Protein AF-A0A2D4TVD8-F1 (afdb_monomer)

pLDDT: mean 88.77, std 12.65, range [42.81, 96.19]

Secondary structure (DSSP, 8-state):
-HHHHTTSSS-----------TTT-SSHHHHHHHHHTTT---SEEEE-----BTTBPPPHHHHHHHHHHHHHHHHTT--TTSEEEETTS-B----

Solvent-accessible surface area (backbone atoms only — not comparable to full-atom values): 6293 Å² total; per-residue (Å²): 115,74,42,50,79,68,72,71,45,79,82,64,73,86,84,79,86,82,87,76,56,66,88,79,48,81,44,69,66,55,53,51,63,54,44,61,76,69,75,60,86,82,72,68,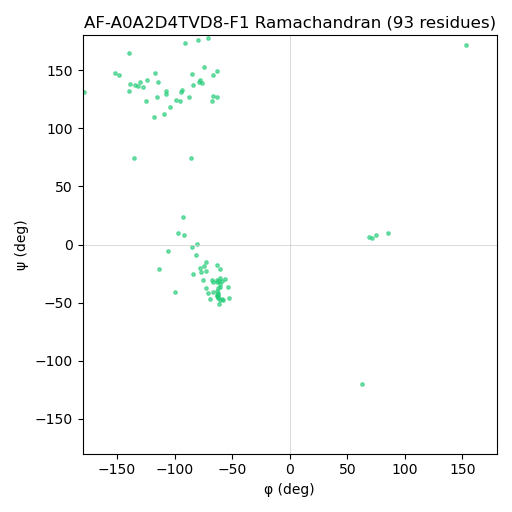48,77,44,80,87,81,80,47,64,89,94,38,76,66,51,72,77,70,42,48,60,60,53,51,53,50,48,54,29,41,60,70,67,60,48,87,87,43,49,36,27,39,88,88,65,48,80,54,89,86,131

Sequence (95 aa):
KNNFENGQGGALAPVLCVDKLPDEVVEFSTLVAESEKTGIDWDIAFVSAIAGRGSFAPNSDEASQPLKMMTEKIQGGMIADFLTFNKAGDLVALY

Nearest PDB structures (foldseek):
  1lxn-assembly1_A  TM=2.773E-01  e=2.723E+00  Methanothermobacter thermautotrophicus

Radius of gyration: 14.37 Å; Cα contacts (8 Å, |Δi|>4): 73; chains: 1; bounding box: 38×27×36 Å

Foldseek 3Di:
DVCVVVVNDDADADDDDDDDDCVRPVDVLSVLVVVVVVVDDDFKDWDDDDDDDDPDDDDPVRVVVVRVVVNVCSRVVNRPRTFMAGSVRDTDDDD

Mean predicted aligned error: 5.31 Å

Structure (mmCIF, N/CA/C/O backbone):
data_AF-A0A2D4TVD8-F1
#
_entry.id   AF-A0A2D4TVD8-F1
#
loop_
_atom_site.group_PDB
_atom_site.id
_atom_site.type_symbol
_atom_site.label_atom_id
_atom_site.label_alt_id
_atom_site.label_comp_id
_atom_site.label_asym_id
_atom_site.label_entity_id
_atom_site.label_seq_id
_atom_site.pdbx_PDB_ins_code
_atom_site.Cartn_x
_atom_site.Cartn_y
_atom_site.Cartn_z
_atom_site.occupancy
_atom_site.B_iso_or_equiv
_atom_site.auth_seq_id
_atom_site.auth_comp_id
_atom_site.auth_asym_id
_atom_site.auth_atom_id
_atom_site.pdbx_PDB_model_num
ATOM 1 N N . LYS A 1 1 ? -23.902 4.352 15.819 1.00 49.34 1 LYS A N 1
ATOM 2 C CA . LYS A 1 1 ? -22.974 3.679 16.760 1.00 49.34 1 LYS A CA 1
ATOM 3 C C . LYS A 1 1 ? -22.521 2.336 16.187 1.00 49.34 1 LYS A C 1
ATOM 5 O O . LYS A 1 1 ? -21.336 2.215 15.943 1.00 49.34 1 LYS A O 1
ATOM 10 N N . ASN A 1 2 ? -23.447 1.468 15.760 1.00 42.81 2 ASN A N 1
ATOM 11 C CA . ASN A 1 2 ? -23.125 0.174 15.129 1.00 42.81 2 ASN A CA 1
ATOM 12 C C . ASN A 1 2 ? -22.221 0.215 13.875 1.00 42.81 2 ASN A C 1
ATOM 14 O O . ASN A 1 2 ? -21.496 -0.741 13.647 1.00 42.81 2 ASN A O 1
ATOM 18 N N . ASN A 1 3 ? -22.223 1.279 13.059 1.00 49.22 3 ASN A N 1
ATOM 19 C CA . ASN A 1 3 ? -21.397 1.296 11.836 1.00 49.22 3 ASN A CA 1
ATOM 20 C C . ASN A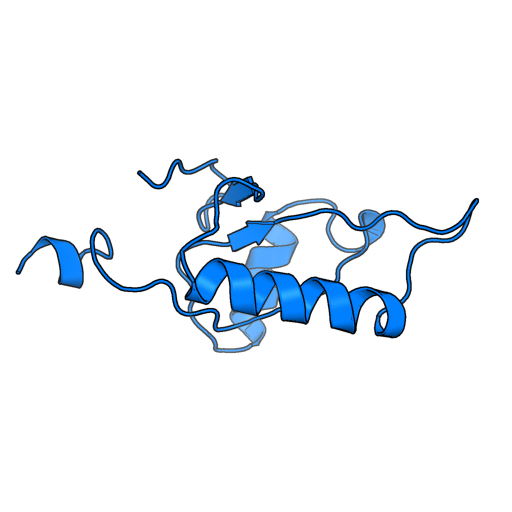 1 3 ? -19.901 1.525 12.103 1.00 49.22 3 ASN A C 1
ATOM 22 O O . ASN A 1 3 ? -19.088 1.009 11.351 1.00 49.22 3 ASN A O 1
ATOM 26 N N . PHE A 1 4 ? -19.535 2.259 13.162 1.00 48.91 4 PHE A N 1
ATOM 27 C CA .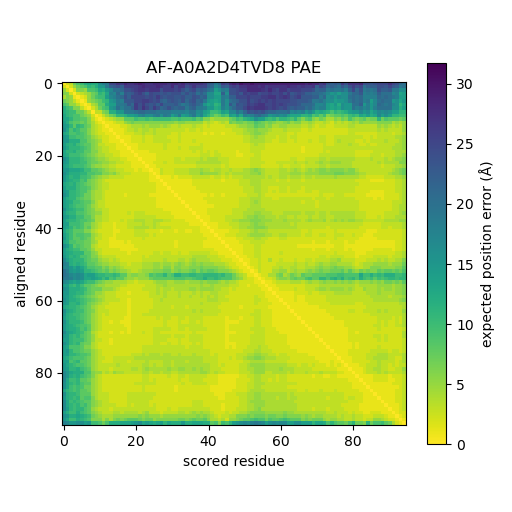 PHE A 1 4 ? -18.125 2.520 13.492 1.00 48.91 4 PHE A CA 1
ATOM 28 C C . PHE A 1 4 ? -17.446 1.262 14.049 1.00 48.91 4 PHE A C 1
ATOM 30 O O . PHE A 1 4 ? -16.313 0.956 13.710 1.00 48.91 4 PHE A O 1
ATOM 37 N N . GLU A 1 5 ? -18.181 0.485 14.847 1.00 54.38 5 GLU A N 1
ATOM 38 C CA . GLU A 1 5 ? -17.707 -0.778 15.432 1.00 54.38 5 GLU A CA 1
ATOM 39 C C . GLU A 1 5 ? -17.611 -1.911 14.395 1.00 54.38 5 GLU A C 1
ATOM 41 O O . GLU A 1 5 ? -16.831 -2.837 14.577 1.00 54.38 5 GLU A O 1
ATOM 46 N N . ASN A 1 6 ? -18.350 -1.809 13.284 1.00 56.66 6 ASN A N 1
ATOM 47 C CA . ASN A 1 6 ? -18.273 -2.727 12.142 1.00 56.66 6 ASN A CA 1
ATOM 48 C C . ASN A 1 6 ? -17.283 -2.264 11.050 1.00 56.66 6 ASN A C 1
ATOM 50 O O . ASN A 1 6 ? -17.304 -2.817 9.952 1.00 56.66 6 ASN A O 1
ATOM 54 N N . GLY A 1 7 ? -16.490 -1.208 11.287 1.00 56.62 7 GLY A N 1
ATOM 55 C CA . GLY A 1 7 ? -15.558 -0.645 10.293 1.00 56.62 7 GLY A CA 1
ATOM 56 C C . GLY A 1 7 ? -16.226 0.057 9.096 1.00 56.62 7 GLY A C 1
ATOM 57 O O . GLY A 1 7 ? -15.551 0.491 8.171 1.00 56.62 7 GLY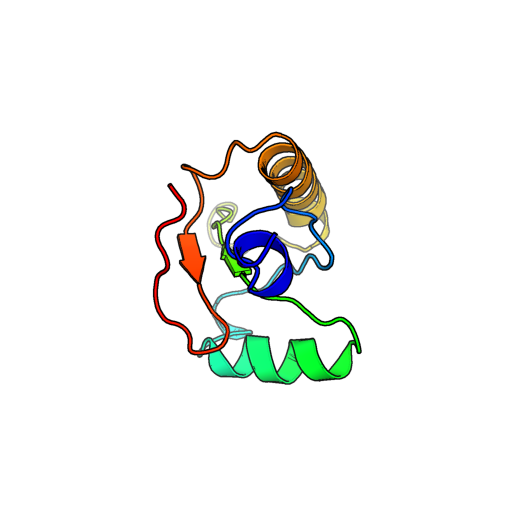 A O 1
ATOM 58 N N . GLN A 1 8 ? -17.554 0.217 9.110 1.00 53.84 8 GLN A N 1
ATOM 59 C CA . GLN A 1 8 ? -18.373 0.835 8.052 1.00 53.84 8 GLN A CA 1
ATOM 60 C C . GLN A 1 8 ? -18.602 2.342 8.277 1.00 53.84 8 GLN A C 1
ATOM 62 O O . GLN A 1 8 ? -19.596 2.922 7.835 1.00 53.84 8 GLN A O 1
ATOM 67 N N . GLY 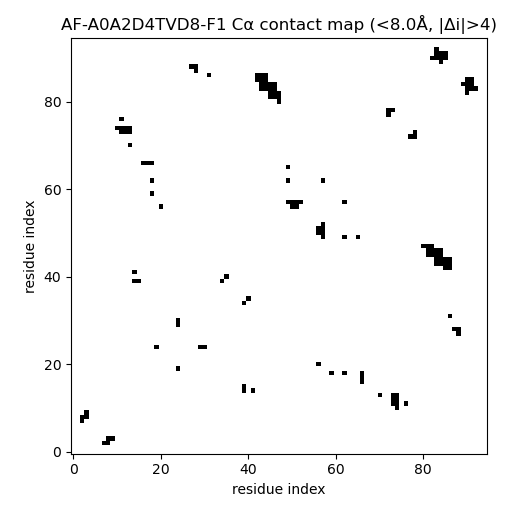A 1 9 ? -17.711 2.986 9.023 1.00 63.06 9 GLY A N 1
ATOM 68 C CA . GLY A 1 9 ? -17.725 4.418 9.278 1.00 63.06 9 GLY A CA 1
ATOM 69 C C . GLY A 1 9 ? -16.538 4.802 10.148 1.00 63.06 9 GLY A C 1
ATOM 70 O O . GLY A 1 9 ? -16.296 4.165 11.164 1.00 63.06 9 GLY A O 1
ATOM 71 N N . GLY A 1 10 ? -15.795 5.830 9.750 1.00 70.38 10 GLY A N 1
ATOM 72 C CA . GLY A 1 10 ? -14.555 6.249 10.401 1.00 70.38 10 GLY A CA 1
ATOM 73 C C . GLY A 1 10 ? -13.632 6.959 9.415 1.00 70.38 10 GLY A C 1
ATOM 74 O O . GLY A 1 10 ? -13.923 7.009 8.222 1.00 70.38 10 GLY A O 1
ATOM 75 N N . ALA A 1 11 ? -12.544 7.548 9.908 1.00 76.19 11 ALA A N 1
ATOM 76 C CA . ALA A 1 11 ? -11.510 8.105 9.042 1.00 76.19 11 ALA A CA 1
ATOM 77 C C . ALA A 1 11 ? -10.543 6.991 8.625 1.00 76.19 11 ALA A C 1
ATOM 79 O O . ALA A 1 11 ? -10.139 6.184 9.463 1.00 76.19 11 ALA A O 1
ATOM 80 N N . LEU A 1 12 ? -10.153 6.963 7.350 1.00 84.62 12 LEU A N 1
ATOM 81 C CA . LEU A 1 12 ? -9.107 6.061 6.879 1.00 84.62 12 LEU A CA 1
ATOM 82 C C . LEU A 1 12 ? -7.767 6.484 7.489 1.00 84.62 12 LEU A C 1
ATOM 84 O O . LEU A 1 12 ? -7.329 7.623 7.323 1.00 84.62 12 LEU A O 1
ATOM 88 N N . ALA A 1 13 ? -7.116 5.556 8.183 1.00 88.50 13 ALA A N 1
ATOM 89 C CA . ALA A 1 13 ? -5.800 5.756 8.772 1.00 88.50 13 ALA A CA 1
ATOM 90 C C . ALA A 1 13 ? -4.813 4.766 8.136 1.00 88.50 13 ALA A C 1
ATOM 92 O O . ALA A 1 13 ? -4.916 3.567 8.386 1.00 88.50 13 ALA A O 1
ATOM 93 N N . PRO A 1 14 ? -3.860 5.230 7.309 1.00 91.56 14 PRO A N 1
ATOM 94 C CA . PRO A 1 14 ? -2.789 4.375 6.815 1.00 91.56 14 PRO A CA 1
ATOM 95 C C . PRO A 1 14 ? -1.923 3.879 7.977 1.00 91.56 14 PRO A C 1
ATOM 97 O O . PRO A 1 14 ? -1.429 4.683 8.768 1.00 91.56 14 PRO A O 1
ATOM 100 N N . VAL A 1 15 ? -1.739 2.562 8.072 1.00 94.19 15 VAL A N 1
ATOM 101 C CA . VAL A 1 15 ? -0.964 1.912 9.148 1.00 94.19 15 VAL A CA 1
ATOM 102 C C . VAL A 1 15 ? 0.314 1.238 8.649 1.00 94.19 15 VAL A C 1
ATOM 104 O O . VAL A 1 15 ? 1.241 1.026 9.426 1.00 94.19 15 VAL A O 1
ATOM 107 N N . LEU A 1 16 ? 0.381 0.927 7.353 1.00 93.56 16 LEU A N 1
ATOM 108 C CA . LEU A 1 16 ? 1.514 0.274 6.708 1.00 93.56 16 LEU A CA 1
ATOM 109 C C . LEU A 1 16 ? 1.634 0.762 5.260 1.00 93.56 16 LEU A C 1
ATOM 111 O O . LEU A 1 16 ? 0.631 1.031 4.600 1.00 93.56 16 LEU A O 1
ATOM 115 N N . CYS A 1 17 ? 2.865 0.868 4.766 1.00 93.81 17 CYS A N 1
ATOM 116 C CA . CYS A 1 17 ? 3.181 1.127 3.364 1.00 93.81 17 CYS A CA 1
ATOM 117 C C . CYS A 1 17 ? 4.280 0.162 2.933 1.00 93.81 17 CYS A C 1
ATOM 119 O O . CYS A 1 17 ? 5.233 -0.051 3.681 1.00 93.81 17 CYS A O 1
ATOM 121 N N . VAL A 1 18 ? 4.142 -0.404 1.738 1.00 94.62 18 VAL A N 1
ATOM 122 C CA . VAL A 1 18 ? 5.137 -1.296 1.139 1.00 94.62 18 VAL A CA 1
ATOM 123 C C . VAL A 1 18 ? 5.269 -0.972 -0.343 1.00 94.62 18 VAL A C 1
ATOM 125 O O . VAL A 1 18 ? 4.268 -0.745 -1.022 1.00 94.62 18 VAL A O 1
ATOM 128 N N . ASP A 1 19 ? 6.495 -0.946 -0.847 1.00 95.31 19 ASP A N 1
ATOM 129 C CA . ASP A 1 19 ? 6.797 -1.057 -2.267 1.00 95.31 19 ASP A CA 1
ATOM 130 C C . ASP A 1 19 ? 7.076 -2.523 -2.597 1.00 95.31 19 ASP A C 1
ATOM 132 O O . ASP A 1 19 ? 7.782 -3.216 -1.867 1.00 95.31 19 ASP A O 1
ATOM 136 N N . LYS A 1 20 ? 6.458 -3.012 -3.671 1.00 95.12 20 LYS A N 1
ATOM 137 C CA . LYS A 1 20 ? 6.608 -4.386 -4.141 1.00 95.12 20 LYS A CA 1
ATOM 138 C C . LYS A 1 20 ? 6.692 -4.398 -5.654 1.00 95.12 20 LYS A C 1
ATOM 140 O O . LYS A 1 20 ? 5.864 -3.786 -6.333 1.00 95.12 20 LYS A O 1
ATOM 145 N N . LEU A 1 21 ? 7.675 -5.112 -6.180 1.00 94.94 21 LEU A N 1
ATOM 146 C CA . LEU A 1 21 ? 7.748 -5.450 -7.591 1.00 94.94 21 LEU A CA 1
ATOM 147 C C . LEU A 1 21 ? 6.719 -6.542 -7.923 1.00 94.94 21 LEU A C 1
ATOM 149 O O . LEU A 1 21 ? 6.406 -7.370 -7.064 1.00 94.94 21 LEU A O 1
ATOM 153 N N . PRO A 1 22 ? 6.230 -6.610 -9.177 1.00 91.19 22 PRO A N 1
ATOM 154 C CA . PRO A 1 22 ? 5.307 -7.667 -9.597 1.00 91.19 22 PRO A CA 1
ATOM 155 C C . PRO A 1 22 ? 5.830 -9.084 -9.318 1.00 91.19 22 PRO A C 1
ATOM 157 O O . PRO A 1 22 ? 5.067 -9.953 -8.913 1.00 91.19 22 PRO A O 1
ATOM 160 N N . ASP A 1 23 ? 7.140 -9.301 -9.467 1.00 92.25 23 ASP A N 1
ATOM 161 C CA . ASP A 1 23 ? 7.767 -10.607 -9.229 1.00 92.25 23 ASP A CA 1
ATOM 162 C C . ASP A 1 23 ? 7.895 -10.957 -7.732 1.00 92.25 23 ASP A C 1
ATOM 164 O O . ASP A 1 23 ? 8.057 -12.125 -7.383 1.00 92.25 23 ASP A O 1
ATOM 168 N N . GLU A 1 24 ? 7.808 -9.972 -6.831 1.00 93.31 24 GLU A N 1
ATOM 169 C CA . GLU A 1 24 ? 7.837 -10.194 -5.377 1.00 93.31 24 GLU A CA 1
ATOM 170 C C . GLU A 1 24 ? 6.458 -10.567 -4.820 1.00 93.31 24 GLU A C 1
ATOM 172 O O . GLU A 1 24 ? 6.364 -11.213 -3.776 1.00 93.31 24 GLU A O 1
ATOM 177 N N . VAL A 1 25 ? 5.383 -10.164 -5.505 1.00 92.31 25 VAL A N 1
ATOM 178 C CA . VAL A 1 25 ? 3.992 -10.410 -5.101 1.00 92.31 25 VAL A CA 1
ATOM 179 C C . VAL A 1 25 ? 3.197 -10.879 -6.313 1.00 92.31 25 VAL A C 1
ATOM 181 O O . VAL A 1 25 ? 2.388 -10.154 -6.884 1.00 92.31 25 VAL A O 1
ATOM 184 N N . VAL A 1 26 ? 3.436 -12.134 -6.691 1.00 90.88 26 VAL A N 1
ATOM 185 C CA . VAL A 1 26 ? 2.724 -12.794 -7.798 1.00 90.88 26 VAL A CA 1
ATOM 186 C C . VAL A 1 26 ? 1.238 -12.992 -7.470 1.00 90.88 26 VAL A C 1
ATOM 188 O O . VAL A 1 26 ? 0.390 -12.917 -8.352 1.00 90.88 26 VAL A O 1
ATOM 191 N N . GLU A 1 27 ? 0.922 -13.206 -6.191 1.00 93.44 27 GLU A N 1
ATOM 192 C CA . GLU A 1 27 ? -0.427 -13.463 -5.685 1.00 93.44 27 GLU A CA 1
ATOM 193 C C . GLU A 1 27 ? -0.725 -12.535 -4.503 1.00 93.44 27 GLU A C 1
ATOM 195 O O . GLU A 1 27 ? 0.125 -12.336 -3.630 1.00 93.44 27 GLU A O 1
ATOM 200 N N . PHE A 1 28 ? -1.950 -12.007 -4.416 1.00 93.88 28 PHE A N 1
ATOM 201 C CA . PHE A 1 28 ? -2.335 -11.100 -3.325 1.00 93.88 28 PHE A CA 1
ATOM 202 C C . PHE A 1 28 ? -2.237 -11.765 -1.940 1.00 93.88 28 PHE A C 1
ATOM 204 O O . PHE A 1 28 ? -1.894 -11.117 -0.953 1.00 93.88 28 PHE A O 1
ATOM 211 N N . SER A 1 29 ? -2.460 -13.080 -1.860 1.00 94.94 29 SER A N 1
ATOM 212 C CA . SER A 1 29 ? -2.314 -13.854 -0.620 1.00 94.94 29 SER A CA 1
ATOM 213 C C . SER A 1 29 ? -0.892 -13.813 -0.048 1.00 94.94 29 SER A C 1
ATOM 215 O O . SER A 1 29 ? -0.730 -13.857 1.172 1.00 94.94 29 SER A O 1
ATOM 217 N N . THR A 1 30 ? 0.132 -13.651 -0.894 1.00 95.06 30 THR A N 1
ATOM 218 C CA . THR A 1 30 ? 1.520 -13.440 -0.456 1.00 95.06 30 THR A CA 1
ATOM 219 C C . THR A 1 30 ? 1.647 -12.138 0.333 1.00 95.06 30 THR A C 1
ATOM 221 O O . THR A 1 30 ? 2.255 -12.134 1.401 1.00 95.06 30 THR A O 1
ATOM 224 N N . LEU A 1 31 ? 1.012 -11.056 -0.133 1.00 94.50 31 LEU A N 1
ATOM 225 C CA . LEU A 1 31 ? 0.995 -9.766 0.565 1.00 94.50 31 LEU A CA 1
ATOM 226 C C . LEU A 1 31 ? 0.315 -9.883 1.937 1.00 94.50 31 LEU A C 1
ATOM 228 O O . LEU A 1 31 ? 0.829 -9.373 2.932 1.00 94.50 31 LEU A O 1
ATOM 232 N N . VAL A 1 32 ? -0.817 -10.591 2.001 1.00 95.56 32 VAL A N 1
ATOM 233 C CA . VAL A 1 32 ? -1.551 -10.819 3.254 1.00 95.56 32 VAL A CA 1
ATOM 234 C C . VAL A 1 32 ? -0.678 -11.591 4.247 1.00 95.56 32 VAL A C 1
ATOM 236 O O . VAL A 1 32 ? -0.464 -11.115 5.362 1.00 95.56 32 VAL A O 1
ATOM 239 N N . ALA A 1 33 ? -0.089 -12.715 3.831 1.00 95.00 33 ALA A N 1
ATOM 240 C CA . ALA A 1 33 ? 0.764 -13.542 4.688 1.00 95.00 33 ALA A CA 1
ATOM 241 C C . ALA A 1 33 ? 2.034 -12.815 5.169 1.00 95.00 33 ALA A C 1
ATOM 243 O O . ALA A 1 33 ? 2.538 -13.073 6.264 1.00 95.00 33 ALA A O 1
ATOM 244 N N . GLU A 1 34 ? 2.592 -11.910 4.363 1.00 94.62 34 GLU A N 1
ATOM 245 C CA . GLU A 1 34 ? 3.696 -11.053 4.797 1.00 94.62 34 GLU A CA 1
ATOM 246 C C . GLU A 1 34 ? 3.247 -9.997 5.804 1.00 94.62 34 GLU A C 1
ATOM 248 O O . GLU A 1 34 ? 3.932 -9.783 6.806 1.00 94.62 34 GLU A O 1
ATOM 253 N N . SER A 1 35 ? 2.089 -9.372 5.576 1.00 95.00 35 SER A N 1
ATOM 254 C CA . SER A 1 35 ? 1.556 -8.338 6.465 1.00 95.00 35 SER A CA 1
ATOM 255 C C . SER A 1 35 ? 1.306 -8.862 7.883 1.00 95.00 35 SER A C 1
ATOM 257 O O . SER A 1 35 ? 1.618 -8.169 8.849 1.00 95.00 35 SER A O 1
ATOM 259 N N . GLU A 1 36 ? 0.867 -10.115 8.036 1.00 94.62 36 GLU A N 1
ATOM 260 C CA . GLU A 1 36 ? 0.657 -10.758 9.342 1.00 94.62 36 GLU A CA 1
ATOM 261 C C . GLU A 1 36 ? 1.938 -10.802 10.192 1.00 94.62 36 GLU A C 1
ATOM 263 O O . GLU A 1 36 ? 1.889 -10.677 11.416 1.00 94.62 36 GLU A O 1
ATOM 268 N N . LYS A 1 37 ? 3.110 -10.908 9.553 1.00 95.50 37 LYS A N 1
ATOM 269 C CA . LYS A 1 37 ? 4.411 -10.949 10.242 1.00 95.50 37 LYS A CA 1
ATOM 270 C C . LYS A 1 37 ? 4.826 -9.594 10.814 1.00 95.50 37 LYS A C 1
ATOM 272 O O . LYS A 1 37 ? 5.734 -9.544 11.639 1.00 95.50 37 LYS A O 1
ATOM 277 N N . THR A 1 38 ? 4.181 -8.507 10.389 1.00 94.69 38 THR A N 1
ATOM 278 C CA . THR A 1 38 ? 4.445 -7.153 10.900 1.00 94.69 38 THR A CA 1
ATOM 279 C C . THR A 1 38 ? 3.795 -6.910 12.263 1.00 94.69 38 THR A C 1
ATOM 281 O O . THR A 1 38 ? 4.205 -6.003 12.982 1.00 94.69 38 THR A O 1
ATOM 284 N N . GLY A 1 39 ? 2.783 -7.711 12.625 1.00 94.62 39 GLY A N 1
ATOM 285 C CA . GLY A 1 39 ? 1.962 -7.497 13.818 1.00 94.62 39 GLY A CA 1
ATOM 286 C C . GLY A 1 39 ? 1.008 -6.299 13.722 1.00 94.62 39 GLY A C 1
ATOM 287 O O . GLY A 1 39 ? 0.361 -5.969 14.713 1.00 94.62 39 GLY A O 1
ATOM 288 N N . ILE A 1 40 ? 0.920 -5.649 12.558 1.00 93.88 40 ILE A N 1
ATOM 289 C CA . ILE A 1 40 ? 0.008 -4.537 12.287 1.00 93.88 40 ILE A CA 1
ATOM 290 C C . ILE A 1 40 ? -1.253 -5.098 11.630 1.00 93.88 40 ILE A C 1
ATOM 292 O O . ILE A 1 40 ? -1.182 -5.741 10.582 1.00 93.88 40 ILE A O 1
ATOM 296 N N . ASP A 1 41 ? -2.407 -4.838 12.238 1.00 92.56 41 ASP A N 1
ATOM 297 C CA . ASP A 1 41 ? -3.700 -5.185 11.651 1.00 92.56 41 ASP A CA 1
ATOM 298 C C . ASP A 1 41 ? -4.179 -4.091 10.682 1.00 92.56 41 ASP A C 1
ATOM 300 O O . ASP A 1 41 ? -3.899 -2.908 10.883 1.00 92.56 41 ASP A O 1
ATOM 304 N N . TRP A 1 42 ? -4.882 -4.488 9.622 1.00 93.75 42 TRP A N 1
ATOM 305 C CA . TRP A 1 42 ? -5.387 -3.599 8.571 1.00 93.75 42 TRP A CA 1
ATOM 306 C C . TRP A 1 42 ? -6.659 -4.171 7.940 1.00 93.75 42 TRP A C 1
ATOM 308 O O . TRP A 1 42 ? -6.779 -5.382 7.812 1.00 93.75 42 TRP A O 1
ATOM 318 N N . ASP A 1 43 ? -7.590 -3.325 7.496 1.00 91.75 43 ASP A N 1
ATOM 319 C CA . ASP A 1 43 ? -8.869 -3.786 6.924 1.00 91.75 43 ASP A CA 1
ATOM 320 C C . ASP A 1 43 ? -8.887 -3.783 5.389 1.00 91.75 43 ASP A C 1
ATOM 322 O O . ASP A 1 43 ? -9.421 -4.694 4.751 1.00 91.75 43 ASP A O 1
ATOM 326 N N . ILE A 1 44 ? -8.302 -2.739 4.796 1.00 93.12 44 ILE A N 1
ATOM 327 C CA . ILE A 1 44 ? -8.312 -2.467 3.358 1.00 93.12 44 ILE A CA 1
ATOM 328 C C . ILE A 1 44 ? -6.895 -2.146 2.881 1.00 93.12 44 ILE A C 1
ATOM 330 O O . ILE A 1 44 ? -6.187 -1.354 3.504 1.00 93.12 44 ILE A O 1
ATOM 334 N N . ALA A 1 45 ? -6.510 -2.716 1.742 1.00 95.38 45 ALA A N 1
ATOM 335 C CA . ALA A 1 45 ? -5.297 -2.363 1.021 1.00 95.38 45 ALA A CA 1
ATOM 336 C C . ALA A 1 45 ? -5.639 -1.398 -0.118 1.00 95.38 45 ALA A C 1
ATOM 338 O O . ALA A 1 45 ? -6.460 -1.714 -0.980 1.00 95.38 45 ALA A O 1
ATOM 339 N N . PHE A 1 46 ? -4.985 -0.237 -0.138 1.00 96.00 46 PHE A N 1
ATOM 340 C CA . PHE A 1 46 ? -4.998 0.675 -1.279 1.00 96.00 46 PHE A CA 1
ATOM 341 C C . PHE A 1 46 ? -3.778 0.380 -2.150 1.00 96.00 46 PHE A C 1
ATOM 343 O O . PHE A 1 46 ? -2.662 0.300 -1.638 1.00 96.00 46 PHE A O 1
ATOM 350 N N . VAL A 1 47 ? -3.978 0.244 -3.459 1.00 95.62 47 VAL A N 1
ATOM 351 C CA . VAL A 1 47 ? -2.938 -0.145 -4.418 1.00 95.62 47 VAL A CA 1
ATOM 352 C C . VAL A 1 47 ? -2.881 0.853 -5.571 1.00 95.62 47 VAL A C 1
ATOM 354 O O . VAL A 1 47 ? -3.901 1.260 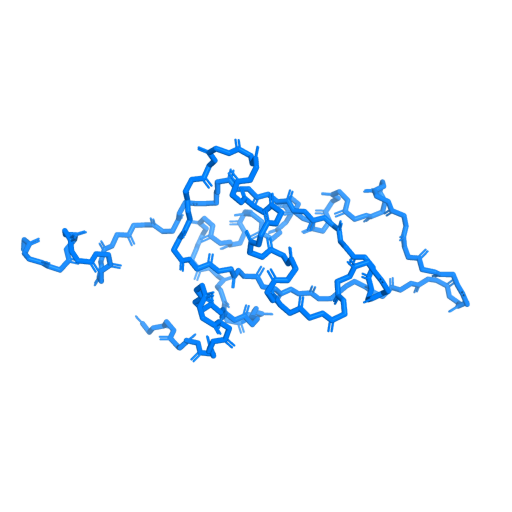-6.131 1.00 95.62 47 VAL A O 1
ATOM 357 N N . SER A 1 48 ? -1.659 1.228 -5.938 1.00 94.88 48 SER A N 1
ATOM 358 C CA . SER A 1 48 ? -1.335 2.011 -7.128 1.00 94.88 48 SER A CA 1
ATOM 359 C C . SER A 1 48 ? -0.063 1.454 -7.766 1.00 94.88 48 SER A C 1
ATOM 361 O O . SER A 1 48 ? 0.663 0.686 -7.137 1.00 94.88 48 SER A O 1
ATOM 363 N N . ALA A 1 49 ? 0.211 1.839 -9.010 1.00 93.88 49 ALA A N 1
ATOM 364 C CA . ALA A 1 49 ? 1.405 1.422 -9.732 1.00 93.88 49 ALA A CA 1
ATOM 365 C C . ALA A 1 49 ? 2.311 2.623 -10.007 1.00 93.88 49 ALA A C 1
ATOM 367 O O . ALA A 1 49 ? 1.850 3.697 -10.395 1.00 93.88 49 ALA A O 1
ATOM 368 N N . ILE A 1 50 ? 3.615 2.411 -9.857 1.00 92.88 50 ILE A N 1
ATOM 369 C CA . ILE A 1 50 ? 4.646 3.364 -10.258 1.00 92.88 50 ILE A CA 1
ATOM 370 C C . ILE A 1 50 ? 5.358 2.833 -11.501 1.00 92.88 50 ILE A C 1
ATOM 372 O O . ILE A 1 50 ? 5.726 1.661 -11.576 1.00 92.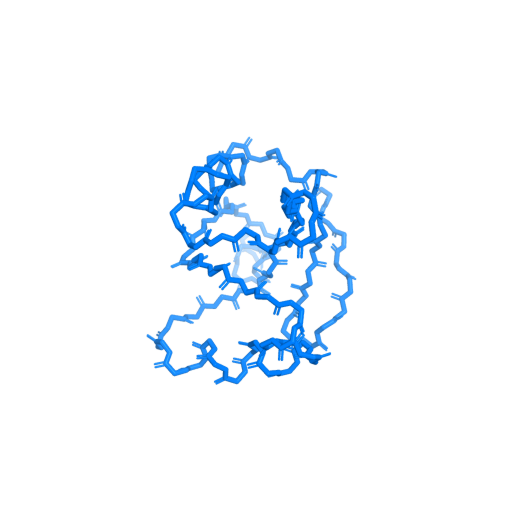88 50 ILE A O 1
ATOM 376 N N . ALA A 1 51 ? 5.523 3.685 -12.511 1.00 90.25 51 ALA A N 1
ATOM 377 C CA . ALA A 1 51 ? 6.228 3.304 -13.726 1.00 90.25 51 ALA A CA 1
ATOM 378 C C . ALA A 1 51 ? 7.743 3.280 -13.481 1.00 90.25 51 ALA A C 1
ATOM 380 O O . ALA A 1 51 ? 8.296 4.180 -12.848 1.00 90.25 51 ALA A O 1
ATOM 381 N N . GLY A 1 52 ? 8.412 2.270 -14.035 1.00 89.44 52 GLY A N 1
ATOM 382 C CA . GLY A 1 52 ? 9.867 2.245 -14.126 1.00 89.44 52 GLY A CA 1
ATOM 383 C C . GLY A 1 52 ? 10.414 3.249 -15.142 1.00 89.44 52 GLY A C 1
ATOM 384 O O . GLY A 1 52 ? 9.671 3.937 -15.849 1.00 89.44 52 GLY A O 1
ATOM 385 N N . ARG A 1 53 ? 11.743 3.312 -15.250 1.00 89.50 53 ARG A N 1
ATOM 386 C CA . ARG A 1 53 ? 12.435 4.147 -16.240 1.00 89.50 53 ARG A CA 1
ATOM 387 C C . ARG A 1 53 ? 13.082 3.269 -17.302 1.00 89.50 53 ARG A C 1
ATOM 389 O O . ARG A 1 53 ? 14.049 2.555 -17.043 1.00 89.50 53 ARG A O 1
ATOM 396 N N . GLY A 1 54 ? 12.562 3.347 -18.526 1.00 88.75 54 GLY A N 1
ATOM 397 C CA . GLY A 1 54 ? 13.017 2.500 -19.627 1.00 88.75 54 GLY A CA 1
ATOM 398 C C . GLY A 1 54 ? 12.750 1.026 -19.322 1.00 88.75 54 GLY A C 1
ATOM 399 O O . GLY A 1 54 ? 11.604 0.641 -19.123 1.00 88.75 54 GLY A O 1
ATOM 400 N N . SER A 1 55 ? 13.806 0.214 -19.275 1.00 89.19 55 SER A N 1
ATOM 401 C CA . SER A 1 55 ? 13.721 -1.224 -18.975 1.00 89.19 55 SER A CA 1
ATOM 402 C C . SER A 1 55 ? 14.018 -1.561 -17.509 1.00 89.19 55 SER A C 1
ATOM 404 O O . SER A 1 55 ? 14.174 -2.733 -17.181 1.00 89.19 55 SER A O 1
ATOM 406 N N . PHE A 1 56 ? 14.122 -0.553 -16.638 1.00 92.81 56 PHE A N 1
ATOM 407 C CA . PHE A 1 56 ? 14.426 -0.734 -15.221 1.00 92.81 56 PHE A CA 1
ATOM 408 C C . PHE A 1 56 ? 13.191 -0.485 -14.363 1.00 92.81 56 PHE A C 1
ATOM 410 O O . PHE A 1 56 ? 12.534 0.553 -14.491 1.00 92.81 56 PHE A O 1
ATOM 417 N N . ALA A 1 57 ? 12.903 -1.436 -13.476 1.00 93.69 57 ALA A N 1
ATOM 418 C CA . ALA A 1 57 ? 11.926 -1.255 -12.415 1.00 93.69 57 ALA A CA 1
ATOM 419 C C . ALA A 1 57 ? 12.379 -0.132 -11.460 1.00 93.69 57 ALA A C 1
ATOM 421 O O . ALA A 1 57 ? 13.588 0.064 -11.293 1.00 93.69 57 ALA A O 1
ATOM 422 N N . PRO A 1 58 ? 11.438 0.606 -10.850 1.00 93.81 58 PRO A N 1
ATOM 423 C CA . PRO A 1 58 ? 11.786 1.603 -9.850 1.00 93.81 58 PRO A CA 1
ATOM 424 C C . PRO A 1 58 ? 12.367 0.920 -8.610 1.00 93.81 58 PRO A C 1
ATOM 426 O O . PRO A 1 58 ? 11.963 -0.187 -8.254 1.00 93.81 58 PRO A O 1
ATOM 429 N N . ASN A 1 59 ? 13.313 1.584 -7.956 1.00 93.88 59 ASN A N 1
ATOM 430 C CA . ASN A 1 59 ? 13.830 1.133 -6.663 1.00 93.88 59 ASN A CA 1
ATOM 431 C C . ASN A 1 59 ? 13.035 1.743 -5.489 1.00 93.88 59 ASN A C 1
ATOM 433 O O . ASN A 1 59 ? 12.201 2.633 -5.678 1.00 93.88 59 ASN A O 1
ATOM 437 N N . SER A 1 60 ? 13.323 1.297 -4.266 1.00 94.62 60 SER A N 1
ATOM 438 C CA . SER A 1 60 ? 12.617 1.753 -3.060 1.00 94.62 60 SER A CA 1
ATOM 439 C C . SER A 1 60 ? 12.783 3.253 -2.767 1.00 94.62 60 SER A C 1
ATOM 441 O O . SER A 1 60 ? 11.853 3.894 -2.269 1.00 94.62 60 SER A O 1
ATOM 443 N N . ASP A 1 61 ? 13.915 3.865 -3.134 1.00 94.62 61 ASP A N 1
ATOM 444 C CA . ASP A 1 61 ? 14.100 5.318 -2.994 1.00 94.62 61 ASP A CA 1
ATOM 445 C C . ASP A 1 61 ? 13.160 6.079 -3.944 1.00 94.62 61 ASP A C 1
ATOM 447 O O . ASP A 1 61 ? 12.539 7.072 -3.557 1.00 94.62 61 ASP A O 1
ATOM 451 N N . GLU A 1 62 ? 12.992 5.589 -5.176 1.00 94.69 62 GLU A N 1
ATOM 452 C CA . GLU A 1 62 ? 12.042 6.147 -6.144 1.00 94.69 62 GLU A CA 1
ATOM 453 C C . GLU A 1 62 ? 10.581 5.936 -5.717 1.00 94.69 62 GLU A C 1
ATOM 455 O O . GLU A 1 62 ? 9.739 6.788 -6.007 1.00 94.69 62 GLU A O 1
ATOM 460 N N . ALA A 1 63 ? 10.275 4.850 -4.999 1.00 96.06 63 ALA A N 1
ATOM 461 C CA . ALA A 1 63 ? 8.939 4.556 -4.477 1.00 96.06 63 ALA A CA 1
ATOM 462 C C . ALA A 1 63 ? 8.564 5.380 -3.230 1.00 96.06 63 ALA A C 1
ATOM 464 O O . ALA A 1 63 ? 7.380 5.626 -2.979 1.00 96.06 63 ALA A O 1
ATOM 465 N N . SER A 1 64 ? 9.555 5.863 -2.476 1.00 95.19 64 SER A N 1
ATOM 466 C CA . SER A 1 64 ? 9.353 6.534 -1.185 1.00 95.19 64 SER A CA 1
ATOM 467 C C . SER A 1 64 ? 8.459 7.778 -1.277 1.00 95.19 64 SER A C 1
ATOM 469 O O . SER A 1 64 ? 7.521 7.943 -0.492 1.00 95.19 64 SER A O 1
ATOM 471 N N . GLN A 1 65 ? 8.705 8.659 -2.253 1.00 95.56 65 GLN A N 1
ATOM 472 C CA . GLN A 1 65 ? 7.896 9.870 -2.436 1.00 95.56 65 GLN A CA 1
ATOM 473 C C . GLN A 1 65 ? 6.463 9.561 -2.926 1.00 95.56 65 GLN A C 1
ATOM 475 O O . GLN A 1 65 ? 5.522 10.100 -2.336 1.00 95.56 65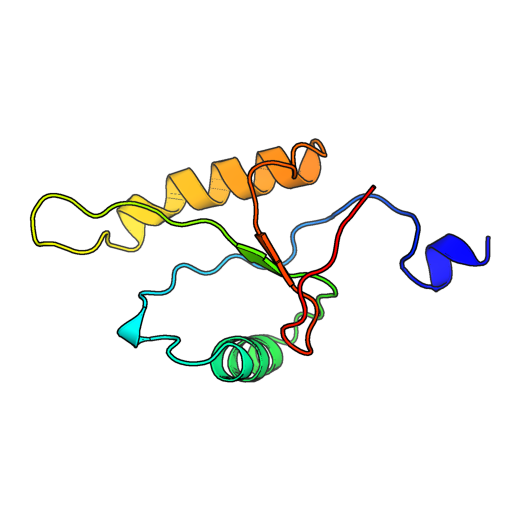 GLN A O 1
ATOM 480 N N . PRO A 1 66 ? 6.246 8.699 -3.941 1.00 95.44 66 PRO A N 1
ATOM 481 C CA . PRO A 1 66 ? 4.913 8.220 -4.311 1.00 95.44 66 PRO A CA 1
ATOM 482 C C . PRO A 1 66 ? 4.112 7.628 -3.143 1.00 95.44 66 PRO A C 1
ATOM 484 O O . PRO A 1 66 ? 2.952 7.996 -2.958 1.00 95.44 66 PRO A O 1
ATOM 487 N N . LEU A 1 67 ? 4.723 6.771 -2.318 1.00 95.88 67 LEU A N 1
ATOM 488 C CA . LEU A 1 67 ? 4.064 6.167 -1.153 1.00 95.88 67 LEU A CA 1
ATOM 489 C C . LEU A 1 67 ? 3.656 7.211 -0.108 1.00 95.88 67 LEU A C 1
ATOM 491 O O . LEU A 1 67 ? 2.551 7.160 0.441 1.00 95.88 67 LEU A O 1
ATOM 495 N N . LYS A 1 68 ? 4.512 8.211 0.131 1.00 95.69 68 LYS A N 1
ATOM 496 C CA . LYS A 1 68 ? 4.175 9.338 1.004 1.00 95.69 68 LYS A CA 1
ATOM 497 C C . LYS A 1 68 ? 2.966 10.116 0.476 1.00 95.69 68 LYS A C 1
ATOM 499 O O . LYS A 1 68 ? 2.026 10.366 1.226 1.00 95.69 68 LYS A O 1
ATOM 504 N N . MET A 1 69 ? 2.950 10.447 -0.816 1.00 95.69 69 MET A N 1
ATOM 505 C CA . MET A 1 69 ? 1.819 11.148 -1.439 1.00 95.69 69 MET A CA 1
ATOM 506 C C . MET A 1 69 ? 0.525 10.329 -1.381 1.00 95.69 69 MET A C 1
ATOM 508 O O . MET A 1 69 ? -0.554 10.883 -1.179 1.00 95.69 69 MET A O 1
ATOM 512 N N . MET A 1 70 ? 0.621 9.010 -1.545 1.00 95.56 70 MET A N 1
ATOM 513 C CA . MET A 1 70 ? -0.513 8.100 -1.412 1.00 95.56 70 MET A CA 1
ATOM 514 C C . MET A 1 70 ? -1.085 8.116 0.011 1.00 95.56 70 MET A C 1
ATOM 516 O O . MET A 1 70 ? -2.294 8.249 0.181 1.00 95.56 70 MET A O 1
ATOM 520 N N . THR A 1 71 ? -0.221 8.084 1.028 1.00 94.38 71 THR A N 1
ATOM 521 C CA . THR A 1 71 ? -0.609 8.196 2.444 1.00 94.38 71 THR A CA 1
ATOM 522 C C . THR A 1 71 ? -1.362 9.500 2.720 1.00 94.38 71 THR A C 1
ATOM 524 O O . THR A 1 71 ? -2.443 9.477 3.309 1.00 94.38 71 THR A O 1
ATOM 527 N N . GLU A 1 72 ? -0.833 10.632 2.246 1.00 94.88 72 GLU A N 1
ATOM 528 C CA . GLU A 1 72 ? -1.453 11.956 2.398 1.00 94.88 72 GLU A CA 1
ATOM 529 C C . GLU A 1 72 ? -2.820 12.030 1.696 1.00 94.88 72 GLU A C 1
ATOM 531 O O . GLU A 1 72 ? -3.788 12.548 2.258 1.00 94.88 72 GLU A O 1
ATOM 536 N N . LYS A 1 73 ? -2.935 11.460 0.488 1.00 94.44 73 LYS A N 1
ATOM 537 C CA . LYS A 1 73 ? -4.207 11.379 -0.243 1.00 94.44 73 LYS A CA 1
ATOM 538 C C . LYS A 1 73 ? -5.254 10.554 0.501 1.00 94.44 73 LYS A C 1
ATOM 540 O O . LYS A 1 73 ? -6.390 11.009 0.624 1.00 94.44 73 LYS A O 1
ATOM 545 N N . ILE A 1 74 ? -4.878 9.385 1.023 1.00 92.31 74 ILE A N 1
ATOM 546 C CA . ILE A 1 74 ? -5.786 8.509 1.779 1.00 92.31 74 ILE A CA 1
ATOM 547 C C . ILE A 1 74 ? -6.274 9.213 3.051 1.00 92.31 74 ILE A C 1
ATOM 549 O O . ILE A 1 74 ? -7.476 9.238 3.305 1.00 92.31 74 ILE A O 1
ATOM 553 N N . GLN A 1 75 ? -5.375 9.857 3.802 1.00 90.81 75 GLN A N 1
ATOM 554 C CA . GLN A 1 75 ? -5.738 10.644 4.989 1.00 90.81 75 GLN A CA 1
ATOM 555 C C . GLN A 1 75 ? -6.681 11.810 4.654 1.00 90.81 75 GLN A C 1
ATOM 557 O O . GLN A 1 75 ? -7.561 12.144 5.446 1.00 90.81 75 GLN A O 1
ATOM 562 N N . GLY A 1 76 ? -6.522 12.416 3.474 1.00 90.88 76 GLY A N 1
ATOM 563 C CA . GLY A 1 76 ? -7.405 13.460 2.954 1.00 90.88 76 GLY A CA 1
ATOM 564 C C . GLY A 1 76 ? -8.708 12.957 2.317 1.00 90.88 76 GLY A C 1
ATOM 565 O O . GLY A 1 76 ? -9.477 13.777 1.819 1.00 90.88 76 GLY A O 1
ATOM 566 N N . GLY A 1 77 ? -8.960 11.643 2.286 1.00 89.75 77 GLY A N 1
ATOM 567 C CA . GLY A 1 77 ? -10.146 11.042 1.658 1.00 89.75 77 GLY A CA 1
ATOM 568 C C . GLY A 1 77 ? -10.117 10.998 0.123 1.00 89.75 77 GLY A C 1
ATOM 569 O O . GLY A 1 77 ? -11.111 10.644 -0.507 1.00 89.75 77 GLY A O 1
ATOM 570 N N . MET A 1 78 ? -8.989 11.332 -0.505 1.00 92.19 78 MET A N 1
ATOM 571 C CA . MET A 1 78 ? -8.806 11.299 -1.959 1.00 92.19 78 MET A CA 1
ATOM 572 C C . MET A 1 78 ? -8.395 9.896 -2.414 1.00 92.19 78 MET A C 1
ATOM 574 O O . MET A 1 78 ? -7.234 9.646 -2.731 1.00 92.19 78 MET A O 1
ATOM 578 N N . ILE A 1 79 ? -9.354 8.971 -2.419 1.00 92.38 79 ILE A N 1
ATOM 579 C CA . ILE A 1 79 ? -9.096 7.542 -2.656 1.00 92.38 79 ILE A CA 1
ATOM 580 C C . ILE A 1 79 ? -9.529 7.020 -4.030 1.00 92.38 79 ILE A C 1
ATOM 582 O O . ILE A 1 79 ? -9.240 5.876 -4.363 1.00 92.38 79 ILE A O 1
ATOM 586 N N . ALA A 1 80 ? -10.190 7.850 -4.839 1.00 91.00 80 ALA A N 1
ATOM 587 C CA . ALA A 1 80 ? -10.724 7.456 -6.146 1.00 91.00 80 ALA A CA 1
ATOM 588 C C . ALA A 1 80 ? -9.645 7.026 -7.164 1.00 91.00 80 ALA A C 1
ATOM 590 O O . ALA A 1 80 ? -9.963 6.364 -8.147 1.00 91.00 80 ALA A O 1
ATOM 591 N N . ASP A 1 81 ? -8.382 7.388 -6.923 1.00 89.94 81 ASP A N 1
ATOM 592 C CA . ASP A 1 81 ? -7.240 7.065 -7.787 1.00 89.94 81 ASP A CA 1
ATOM 593 C C . ASP A 1 81 ? -6.637 5.671 -7.509 1.00 89.94 81 ASP A C 1
ATOM 595 O O . ASP A 1 81 ? -5.662 5.282 -8.157 1.00 89.94 81 ASP A O 1
ATOM 599 N N . PHE A 1 82 ? -7.152 4.935 -6.519 1.00 94.69 82 PHE A N 1
ATOM 600 C CA . PHE A 1 82 ? -6.555 3.688 -6.039 1.00 94.69 82 PHE A CA 1
ATOM 601 C C . PHE A 1 82 ? -7.478 2.495 -6.248 1.00 94.69 82 PHE A C 1
ATOM 603 O O . PHE A 1 82 ? -8.697 2.596 -6.123 1.00 94.69 82 PHE A O 1
ATOM 610 N N . LEU A 1 83 ? -6.873 1.334 -6.501 1.00 94.75 83 LEU A N 1
ATOM 611 C CA . LEU A 1 83 ? -7.575 0.067 -6.353 1.00 94.75 83 LEU A CA 1
ATOM 612 C C . LEU A 1 83 ? -7.630 -0.300 -4.873 1.00 94.75 83 LEU A C 1
ATOM 614 O O . LEU A 1 83 ? -6.657 -0.113 -4.143 1.00 94.75 83 LEU A O 1
ATOM 618 N N . THR A 1 84 ? -8.763 -0.830 -4.443 1.00 95.06 84 THR A N 1
ATOM 619 C CA . THR A 1 84 ? -9.051 -1.127 -3.040 1.00 95.06 84 THR A CA 1
ATOM 620 C C . THR A 1 84 ? -9.431 -2.583 -2.878 1.00 95.06 84 THR A C 1
ATOM 622 O O . THR A 1 84 ? -10.386 -3.048 -3.499 1.00 95.06 84 THR A O 1
ATOM 625 N N . PHE A 1 85 ? -8.704 -3.290 -2.017 1.00 95.81 85 PHE A N 1
ATOM 626 C CA . PHE A 1 85 ? -8.894 -4.716 -1.770 1.00 95.81 85 PHE A CA 1
ATOM 627 C C . PHE A 1 85 ? -9.151 -4.995 -0.291 1.00 95.81 85 PHE A C 1
ATOM 629 O O . PHE A 1 85 ? -8.525 -4.383 0.575 1.00 95.81 85 PHE A O 1
ATOM 636 N N . ASN A 1 86 ? -10.042 -5.943 0.005 1.00 95.00 86 ASN A N 1
ATOM 637 C CA . ASN A 1 86 ? -10.134 -6.540 1.342 1.00 95.00 86 ASN A CA 1
ATOM 638 C C . ASN A 1 86 ? -9.041 -7.616 1.536 1.00 95.00 86 ASN A C 1
ATOM 640 O O . ASN A 1 86 ? -8.329 -7.976 0.597 1.00 95.00 86 ASN A O 1
ATOM 644 N N . LYS A 1 87 ? -8.937 -8.197 2.741 1.00 94.06 87 LYS A N 1
ATOM 645 C CA . LYS A 1 87 ? -7.994 -9.303 3.020 1.00 94.06 87 LYS A CA 1
ATOM 646 C C . LYS A 1 87 ? -8.219 -10.570 2.181 1.00 94.06 87 LYS A C 1
ATOM 648 O O . LYS A 1 87 ? -7.301 -11.374 2.064 1.00 94.06 87 LYS A O 1
ATOM 653 N N . ALA A 1 88 ? -9.410 -10.770 1.615 1.00 95.38 88 ALA A N 1
ATOM 654 C CA . ALA A 1 88 ? -9.695 -11.897 0.726 1.00 95.38 88 ALA A CA 1
ATOM 655 C C . ALA A 1 88 ? -9.223 -11.650 -0.722 1.00 95.38 88 ALA A C 1
ATOM 657 O O . ALA A 1 88 ? -9.210 -12.582 -1.521 1.00 95.38 88 ALA A O 1
ATOM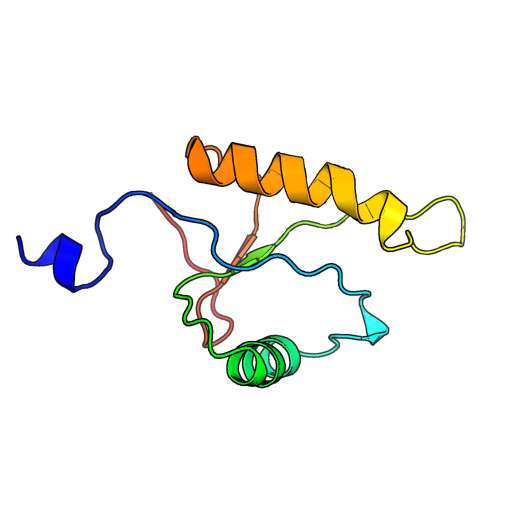 658 N N . GLY A 1 89 ? -8.798 -10.424 -1.051 1.00 94.88 89 GLY A N 1
ATOM 659 C CA . GLY A 1 89 ? -8.412 -10.024 -2.404 1.00 94.88 89 GLY A CA 1
ATOM 660 C C . GLY A 1 89 ? -9.586 -9.579 -3.279 1.00 94.88 89 GLY A C 1
ATOM 661 O O . GLY A 1 89 ? -9.400 -9.374 -4.477 1.00 94.88 89 GLY A O 1
ATOM 662 N N . ASP A 1 90 ? -10.781 -9.394 -2.712 1.00 96.19 90 ASP A N 1
ATOM 663 C CA . ASP A 1 90 ? -11.919 -8.852 -3.454 1.00 96.19 90 ASP A CA 1
ATOM 664 C C . ASP A 1 90 ? -11.797 -7.336 -3.593 1.00 96.19 90 ASP A C 1
ATOM 666 O O . ASP A 1 90 ? -11.427 -6.638 -2.643 1.00 96.19 90 ASP A O 1
ATOM 670 N N . LEU A 1 91 ? -12.192 -6.817 -4.757 1.00 94.62 91 LEU A N 1
ATOM 671 C CA . LEU A 1 91 ? -12.346 -5.381 -4.967 1.00 94.62 91 LEU A CA 1
ATOM 672 C C . LEU A 1 91 ? -13.492 -4.837 -4.110 1.00 94.62 91 LEU A C 1
ATOM 674 O O . LEU A 1 91 ? -14.626 -5.314 -4.183 1.00 94.62 91 LEU A O 1
ATOM 678 N N . VAL A 1 92 ? -13.204 -3.789 -3.343 1.00 91.44 92 VAL A N 1
ATOM 679 C CA . VAL A 1 92 ? -14.178 -3.115 -2.480 1.00 91.44 92 VAL A CA 1
ATOM 680 C C . VAL A 1 92 ? -14.390 -1.697 -2.970 1.00 91.44 92 VAL A C 1
ATOM 682 O O . VAL A 1 92 ? -13.437 -0.939 -3.089 1.00 91.44 92 VAL A O 1
ATOM 685 N N . ALA A 1 93 ? -15.637 -1.303 -3.199 1.00 86.81 93 ALA A N 1
ATOM 686 C CA . ALA A 1 93 ? -15.966 0.094 -3.447 1.00 86.81 93 ALA A CA 1
ATOM 687 C C . ALA A 1 93 ? -16.230 0.817 -2.118 1.00 86.81 93 ALA A C 1
ATOM 689 O O . ALA A 1 93 ? -17.047 0.367 -1.313 1.00 86.81 93 ALA A O 1
ATOM 690 N N . LEU A 1 94 ? -15.539 1.936 -1.906 1.00 80.94 94 LEU A N 1
ATOM 691 C CA . LEU A 1 94 ? -15.745 2.836 -0.773 1.00 80.94 94 LEU A CA 1
ATOM 692 C C . LEU A 1 94 ? -16.507 4.064 -1.296 1.00 80.94 94 LEU A C 1
ATOM 694 O O . LEU A 1 94 ? -16.017 4.737 -2.203 1.00 80.94 94 LEU A O 1
ATOM 698 N N . TYR A 1 95 ? -17.716 4.299 -0.777 1.00 67.19 95 TYR A N 1
ATOM 699 C CA . TYR A 1 95 ? -18.626 5.381 -1.184 1.00 67.19 95 TYR A CA 1
ATOM 700 C C . TYR A 1 95 ? -18.809 6.407 -0.069 1.00 67.19 95 TYR A C 1
ATOM 702 O O . TYR A 1 95 ? -18.821 5.983 1.111 1.00 67.19 95 TYR A O 1
#